Protein AF-A0A7I8VZB6-F1 (afdb_monomer_lite)

Radius of gyration: 42.62 Å; chains: 1; bounding box: 71×66×119 Å

Foldseek 3Di:
DDDDPDDDDDDDDDDDDDDDDDDDDDDDDPPVVPPVDDQDPVNDDPDDDDPDDPVVPPPDDPPDDDPVVVVVVVVVVVVVVVVVVVVVVVVVVVVVVVVVVVVVVVVVVVVVVVVVPPDDDDPDPVVLVPDDPVVVVPDDDDDD

Sequence (144 aa):
MKTEIKNPSMLLKQNNLVISDEAGDVQQPVGVVKDTKGRIKSGRTWKTLREERHSAIKKVKPLKTSWEKKMDSKKTHKFFKEREQELKEERAQRMKEKRERGELNRKRREENQRKSEVVQVIKNTAKIKRMKKKQLRTIEKRAS

Structure (mmCIF, N/CA/C/O backbone):
data_AF-A0A7I8VZB6-F1
#
_entry.id   AF-A0A7I8VZB6-F1
#
loop_
_atom_site.group_PDB
_atom_site.id
_atom_site.type_symbol
_atom_site.label_atom_id
_atom_site.label_alt_id
_atom_site.label_comp_id
_atom_site.label_asym_id
_atom_site.label_entity_id
_atom_site.label_seq_id
_atom_site.pdbx_PDB_ins_code
_atom_site.Cartn_x
_atom_site.Cartn_y
_atom_site.Cartn_z
_atom_site.occupancy
_atom_site.B_iso_or_equiv
_atom_site.auth_seq_id
_atom_site.auth_comp_id
_atom_site.auth_asym_id
_atom_site.auth_atom_id
_atom_site.pdbx_PDB_model_num
ATOM 1 N N . MET A 1 1 ? 5.039 32.944 -18.732 1.00 44.03 1 MET A N 1
ATOM 2 C CA . MET A 1 1 ? 5.067 32.085 -19.933 1.00 44.03 1 MET A CA 1
ATOM 3 C C . MET A 1 1 ? 4.453 30.745 -19.564 1.00 44.03 1 MET A C 1
ATOM 5 O O . MET A 1 1 ? 5.037 30.029 -18.765 1.00 44.03 1 MET A O 1
ATOM 9 N N . LYS A 1 2 ? 3.231 30.471 -20.029 1.00 45.28 2 LYS A N 1
ATOM 10 C CA . LYS A 1 2 ? 2.541 29.190 -19.829 1.00 45.28 2 LYS A CA 1
ATOM 11 C C . LYS A 1 2 ? 2.532 28.480 -21.177 1.00 45.28 2 LYS A C 1
ATOM 13 O O . LYS A 1 2 ? 2.065 29.075 -22.143 1.00 45.28 2 LYS A O 1
ATOM 18 N N . THR A 1 3 ? 3.031 27.253 -21.249 1.00 52.34 3 THR A N 1
ATOM 19 C CA . THR A 1 3 ? 2.819 26.390 -22.413 1.00 52.34 3 THR A CA 1
ATOM 20 C C . THR A 1 3 ? 1.994 25.189 -21.978 1.00 52.34 3 THR A C 1
ATOM 22 O O . THR A 1 3 ? 2.414 24.346 -21.190 1.00 52.34 3 THR A O 1
ATOM 25 N N . GLU A 1 4 ? 0.753 25.205 -22.450 1.00 50.31 4 GLU A N 1
ATOM 26 C CA . GLU A 1 4 ? -0.246 24.157 -22.319 1.00 50.31 4 GLU A CA 1
ATOM 27 C C . GLU A 1 4 ? 0.203 22.908 -23.085 1.00 50.31 4 GLU A C 1
ATOM 29 O O . GLU A 1 4 ? 0.531 22.972 -24.270 1.00 50.31 4 GLU A O 1
ATOM 34 N N . ILE A 1 5 ? 0.166 21.750 -22.426 1.00 50.66 5 ILE A N 1
ATOM 35 C CA . ILE A 1 5 ? 0.253 20.454 -23.099 1.00 50.66 5 ILE A CA 1
ATOM 36 C C . ILE A 1 5 ? -1.146 20.155 -23.640 1.00 50.66 5 ILE A C 1
ATOM 38 O O . ILE A 1 5 ? -2.012 19.652 -22.924 1.00 50.66 5 ILE A O 1
ATOM 42 N N . LYS A 1 6 ? -1.386 20.503 -24.905 1.00 45.59 6 LYS A N 1
ATOM 43 C CA . LYS A 1 6 ? -2.596 20.097 -25.622 1.00 45.59 6 LYS A CA 1
ATOM 44 C C . LYS A 1 6 ? -2.407 18.673 -26.126 1.00 45.59 6 LYS A C 1
ATOM 46 O O . LYS A 1 6 ? -1.625 18.416 -27.034 1.00 45.59 6 LYS A O 1
ATOM 51 N N . ASN A 1 7 ? -3.148 17.760 -25.519 1.00 60.91 7 ASN A N 1
ATOM 52 C CA . ASN A 1 7 ? -3.432 16.446 -26.068 1.00 60.91 7 ASN A CA 1
ATOM 53 C C . ASN A 1 7 ? -4.676 16.594 -26.963 1.00 60.91 7 ASN A C 1
ATOM 55 O O . ASN A 1 7 ? -5.704 17.046 -26.456 1.00 60.91 7 ASN A O 1
ATOM 59 N N . PRO A 1 8 ? -4.629 16.234 -28.254 1.00 51.09 8 PRO A N 1
ATOM 60 C CA . PRO A 1 8 ? -5.850 15.881 -28.952 1.00 51.09 8 PRO A CA 1
ATOM 61 C C . PRO A 1 8 ? -5.702 14.500 -29.575 1.00 51.09 8 PRO A C 1
ATOM 63 O O . PRO A 1 8 ? -5.117 14.285 -30.634 1.00 51.09 8 PRO A O 1
ATOM 66 N N . SER A 1 9 ? -6.292 13.561 -28.855 1.00 60.38 9 SER A N 1
ATOM 67 C CA . SER A 1 9 ? -6.811 12.317 -29.378 1.00 60.38 9 SER A CA 1
ATOM 68 C C . SER A 1 9 ? -7.800 12.563 -30.529 1.00 60.38 9 SER A C 1
ATOM 70 O O . SER A 1 9 ? -8.579 13.512 -30.458 1.00 60.38 9 SER A O 1
ATOM 72 N N . MET A 1 10 ? -7.886 11.576 -31.424 1.00 45.78 10 MET A N 1
ATOM 73 C CA . MET A 1 10 ? -9.075 11.193 -32.205 1.00 45.78 10 MET A CA 1
ATOM 74 C C . MET A 1 10 ? -9.402 12.022 -33.450 1.00 45.78 10 MET A C 1
ATOM 76 O O . MET A 1 10 ? -9.652 13.217 -33.374 1.00 45.78 10 MET A O 1
ATOM 80 N N . LEU A 1 11 ? -9.497 11.313 -34.581 1.00 42.56 11 LEU A N 1
ATOM 81 C CA . LEU A 1 11 ? -10.693 11.127 -35.428 1.00 42.56 11 LEU A CA 1
ATOM 82 C C . LEU A 1 11 ? -10.192 10.437 -36.716 1.00 42.56 11 LEU A C 1
ATOM 84 O O . LEU A 1 11 ? -9.474 11.035 -37.504 1.00 42.56 11 LEU A O 1
ATOM 88 N N . LEU A 1 12 ? -10.293 9.107 -36.859 1.00 53.41 12 LEU A N 1
ATOM 89 C CA . LEU A 1 12 ? -11.463 8.361 -37.361 1.00 53.41 12 LEU A CA 1
ATOM 90 C C . LEU A 1 12 ? -12.414 9.191 -38.218 1.00 53.41 12 LEU A C 1
ATOM 92 O O . LEU A 1 12 ? -12.907 10.192 -37.705 1.00 53.41 12 LEU A O 1
ATOM 96 N N . LYS A 1 13 ? -12.776 8.614 -39.384 1.00 37.31 13 LYS A N 1
ATOM 97 C CA . LYS A 1 13 ? -13.824 8.974 -40.372 1.00 37.31 13 LYS A CA 1
ATOM 98 C C . LYS A 1 13 ? -13.177 9.386 -41.719 1.00 37.31 13 LYS A C 1
ATOM 100 O O . LYS A 1 13 ? -12.297 10.223 -41.719 1.00 37.31 13 LYS A O 1
ATOM 105 N N . GLN A 1 14 ? -13.512 8.841 -42.892 1.00 33.38 14 GLN A N 1
ATOM 106 C CA . GLN A 1 14 ? -14.663 8.039 -43.320 1.00 33.38 14 GLN A CA 1
ATOM 107 C C . GLN A 1 14 ? -14.281 7.176 -44.519 1.00 33.38 14 GLN A C 1
ATOM 109 O O . GLN A 1 14 ? -13.527 7.589 -45.395 1.00 33.38 14 GLN A O 1
ATOM 114 N N . ASN A 1 15 ? -14.872 5.988 -44.530 1.00 49.56 15 ASN A N 1
ATOM 115 C CA . ASN A 1 15 ? -15.158 5.194 -45.711 1.00 49.56 15 ASN A CA 1
ATOM 116 C C . ASN A 1 15 ? -15.642 6.074 -46.869 1.00 49.56 15 ASN A C 1
ATOM 118 O O . ASN A 1 15 ? -16.561 6.866 -46.673 1.00 49.56 15 ASN A O 1
ATOM 122 N N . ASN A 1 16 ? -15.122 5.823 -48.067 1.00 35.09 16 ASN A N 1
ATOM 123 C CA . ASN A 1 16 ? -15.868 6.069 -49.294 1.00 35.09 16 ASN A CA 1
ATOM 124 C C . ASN A 1 16 ? -16.147 4.709 -49.945 1.00 35.09 16 ASN A C 1
ATOM 126 O O . ASN A 1 16 ? -15.335 4.163 -50.685 1.00 35.09 16 ASN A O 1
ATOM 130 N N . LEU A 1 17 ? -17.293 4.144 -49.568 1.00 42.84 17 LEU A N 1
ATOM 131 C CA . LEU A 1 17 ? -18.109 3.319 -50.455 1.00 42.84 17 LEU A CA 1
ATOM 132 C C . LEU A 1 17 ? -18.870 4.283 -51.369 1.00 42.84 17 LEU A C 1
ATOM 134 O O . LEU A 1 17 ? -19.314 5.297 -50.839 1.00 42.84 17 LEU A O 1
ATOM 138 N N . VAL A 1 18 ? -19.096 3.941 -52.645 1.00 32.97 18 VAL A N 1
ATOM 139 C CA . VAL A 1 18 ? -20.333 4.279 -53.386 1.00 32.97 18 VAL A CA 1
ATOM 140 C C . VAL A 1 18 ? -20.349 3.603 -54.774 1.00 32.97 18 VAL A C 1
ATOM 142 O O . VAL A 1 18 ? -19.474 3.857 -55.593 1.00 32.97 18 VAL A O 1
ATOM 145 N N . ILE A 1 19 ? -21.390 2.771 -54.958 1.00 29.95 19 ILE A N 1
ATOM 146 C CA . ILE A 1 19 ? -22.181 2.484 -56.178 1.00 29.95 19 ILE A CA 1
ATOM 147 C C . ILE A 1 19 ? -21.454 1.661 -57.264 1.00 29.95 19 ILE A C 1
ATOM 149 O O . ILE A 1 19 ? -20.527 2.137 -57.899 1.00 29.95 19 ILE A O 1
ATOM 153 N N . SER A 1 20 ? -21.690 0.349 -57.401 1.00 35.81 20 SER A N 1
ATOM 154 C CA . SER A 1 20 ? -22.915 -0.351 -57.850 1.00 35.81 20 SER A CA 1
ATOM 155 C C . SER A 1 20 ? -23.353 0.056 -59.255 1.00 35.81 20 SER A C 1
ATOM 157 O O . SER A 1 20 ? -24.178 0.947 -59.370 1.00 35.81 20 SER A O 1
ATOM 159 N N . ASP A 1 21 ? -22.891 -0.660 -60.281 1.00 33.25 21 ASP A N 1
ATOM 160 C CA . ASP A 1 21 ? -23.677 -0.826 -61.504 1.00 33.25 21 ASP A CA 1
ATOM 161 C C . ASP A 1 21 ? -23.658 -2.293 -61.942 1.00 33.25 21 ASP A C 1
ATOM 163 O O . ASP A 1 21 ? -22.623 -2.906 -62.206 1.00 33.25 21 ASP A O 1
ATOM 167 N N . GLU A 1 22 ? -24.865 -2.843 -61.909 1.00 37.16 22 GLU A N 1
ATOM 168 C CA . GLU A 1 22 ? -25.288 -4.107 -62.482 1.00 37.16 22 GLU A CA 1
ATOM 169 C C . GLU A 1 22 ? -25.214 -4.068 -64.018 1.00 37.16 22 GLU A C 1
ATOM 171 O O . GLU A 1 22 ? -25.423 -3.030 -64.643 1.00 37.16 22 GLU A O 1
ATOM 176 N N . ALA A 1 23 ? -25.049 -5.265 -64.588 1.00 42.97 23 ALA A N 1
ATOM 177 C CA . ALA A 1 23 ? -25.309 -5.653 -65.976 1.00 42.97 23 ALA A CA 1
ATOM 178 C C . ALA A 1 23 ? -24.270 -5.257 -67.045 1.00 42.97 23 ALA A C 1
ATOM 180 O O . ALA A 1 23 ? -24.354 -4.234 -67.717 1.00 42.97 23 ALA A O 1
ATOM 181 N N . GLY A 1 24 ? -23.349 -6.194 -67.293 1.00 30.06 24 GLY A N 1
ATOM 182 C CA . GLY A 1 24 ? -22.485 -6.200 -68.472 1.00 30.06 24 GLY A CA 1
ATOM 183 C C . GLY A 1 24 ? -21.477 -7.345 -68.461 1.00 30.06 24 GLY A C 1
ATOM 184 O O . GLY A 1 24 ? -20.278 -7.106 -68.533 1.00 30.06 24 GLY A O 1
ATOM 185 N N . ASP A 1 25 ? -21.963 -8.579 -68.306 1.00 39.69 25 ASP A N 1
ATOM 186 C CA . ASP A 1 25 ? -21.204 -9.815 -68.520 1.00 39.69 25 ASP A CA 1
ATOM 187 C C . ASP A 1 25 ? -20.505 -9.796 -69.884 1.00 39.69 25 ASP A C 1
ATOM 189 O O . ASP A 1 25 ? -21.195 -9.839 -70.897 1.00 39.69 25 ASP A O 1
ATOM 193 N N . VAL A 1 26 ? -19.166 -9.781 -69.903 1.00 39.50 26 VAL A N 1
ATOM 194 C CA . VAL A 1 26 ? -18.378 -10.434 -70.954 1.00 39.50 26 VAL A CA 1
ATOM 195 C C . VAL A 1 26 ? -17.049 -10.955 -70.380 1.00 39.50 26 VAL A C 1
ATOM 197 O O . VAL A 1 26 ? -16.073 -10.225 -70.223 1.00 39.50 26 VAL A O 1
ATOM 200 N N . GLN A 1 27 ? -17.042 -12.277 -70.187 1.00 33.22 27 GLN A N 1
ATOM 201 C CA . GLN A 1 27 ? -15.916 -13.219 -70.305 1.00 33.22 27 GLN A CA 1
ATOM 202 C C . GLN A 1 27 ? -14.968 -13.391 -69.107 1.00 33.22 27 GLN A C 1
ATOM 204 O O . GLN A 1 27 ? -13.924 -12.759 -68.961 1.00 33.22 27 GLN A O 1
ATOM 209 N N . GLN A 1 28 ? -15.268 -14.448 -68.346 1.00 41.91 28 GLN A N 1
ATOM 210 C CA . GLN A 1 28 ? -14.254 -15.300 -67.722 1.00 41.91 28 GLN A CA 1
ATOM 211 C C . GLN A 1 28 ? -13.243 -15.744 -68.802 1.00 41.91 28 GLN A C 1
ATOM 213 O O . GLN A 1 28 ? -13.639 -16.210 -69.872 1.00 41.91 28 GLN A O 1
ATOM 218 N N . PRO A 1 29 ? -11.947 -15.762 -68.485 1.00 41.12 29 PRO A N 1
ATOM 219 C CA . PRO A 1 29 ? -11.408 -17.077 -68.195 1.00 41.12 29 PRO A CA 1
ATOM 220 C C . PRO A 1 29 ? -11.079 -17.136 -66.719 1.00 41.12 29 PRO A C 1
ATOM 222 O O . PRO A 1 29 ? -10.324 -16.318 -66.200 1.00 41.12 29 PRO A O 1
ATOM 225 N N . VAL A 1 30 ? -11.642 -18.148 -66.066 1.00 43.72 30 VAL A N 1
ATOM 226 C CA . VAL A 1 30 ? -11.185 -18.674 -64.788 1.00 43.72 30 VAL A CA 1
ATOM 227 C C . VAL A 1 30 ? -9.675 -18.888 -64.865 1.00 43.72 30 VAL A C 1
ATOM 229 O O . VAL A 1 30 ? -9.175 -19.955 -65.219 1.00 43.72 30 VAL A O 1
ATOM 232 N N . GLY A 1 31 ? -8.927 -17.841 -64.532 1.00 44.56 31 GLY A N 1
ATOM 233 C CA . GLY A 1 31 ? -7.533 -17.909 -64.165 1.00 44.56 31 GLY A CA 1
ATOM 234 C C . GLY A 1 31 ? -7.496 -18.618 -62.831 1.00 44.56 31 GLY A C 1
ATOM 235 O O . GLY A 1 31 ? -7.319 -17.990 -61.792 1.00 44.56 31 GLY A O 1
ATOM 236 N N . VAL A 1 32 ? -7.732 -19.932 -62.860 1.00 48.16 32 VAL A N 1
ATOM 237 C CA . VAL A 1 32 ? -7.378 -20.832 -61.778 1.00 48.16 32 VAL A CA 1
ATOM 238 C C . VAL A 1 32 ? -5.879 -20.655 -61.654 1.00 48.16 32 VAL A C 1
ATOM 240 O O . VAL A 1 32 ? -5.104 -21.278 -62.384 1.00 48.16 32 VAL A O 1
ATOM 243 N N . VAL A 1 33 ? -5.472 -19.730 -60.783 1.00 53.00 33 VAL A N 1
ATOM 244 C CA . VAL A 1 33 ? -4.110 -19.668 -60.288 1.00 53.00 33 VAL A CA 1
ATOM 245 C C . VAL A 1 33 ? -3.912 -21.058 -59.730 1.00 53.00 33 VAL A C 1
ATOM 247 O O . VAL A 1 33 ? -4.564 -21.464 -58.769 1.00 53.00 33 VAL A O 1
ATOM 250 N N . LYS A 1 34 ? -3.169 -21.860 -60.484 1.00 52.25 34 LYS A N 1
ATOM 251 C CA . LYS A 1 34 ? -2.981 -23.265 -60.196 1.00 52.25 34 LYS A CA 1
ATOM 252 C C . LYS A 1 34 ? -2.140 -23.260 -58.935 1.00 52.25 34 LYS A C 1
ATOM 254 O O . LYS A 1 34 ? -0.920 -23.133 -59.017 1.00 52.25 34 LYS A O 1
ATOM 259 N N . ASP A 1 35 ? -2.793 -23.308 -57.776 1.00 58.47 35 ASP A N 1
ATOM 260 C CA . ASP A 1 35 ? -2.130 -23.596 -56.520 1.00 58.47 35 ASP A CA 1
ATOM 261 C C . ASP A 1 35 ? -1.374 -24.893 -56.773 1.00 58.47 35 ASP A C 1
ATOM 263 O O . ASP A 1 35 ? -1.947 -25.972 -56.917 1.00 58.47 35 ASP A O 1
ATOM 267 N N . THR A 1 36 ? -0.058 -24.784 -56.930 1.00 60.69 36 THR A N 1
ATOM 268 C CA . THR A 1 36 ? 0.799 -25.916 -57.302 1.00 60.69 36 THR A CA 1
ATOM 269 C C . THR A 1 36 ? 0.866 -26.964 -56.190 1.00 60.69 36 THR A C 1
ATOM 271 O O . THR A 1 36 ? 1.469 -28.021 -56.356 1.00 60.69 36 THR A O 1
ATOM 274 N N . LYS A 1 37 ? 0.230 -26.686 -55.046 1.00 67.06 37 LYS A N 1
ATOM 275 C CA . LYS A 1 37 ? 0.110 -27.563 -53.888 1.00 67.06 37 LYS A CA 1
ATOM 276 C C . LYS A 1 37 ? -1.303 -28.133 -53.830 1.00 67.06 37 LYS A C 1
ATOM 278 O O . LYS A 1 37 ? -2.282 -27.397 -53.854 1.00 67.06 37 LYS A O 1
ATOM 283 N N . GLY A 1 38 ? -1.393 -29.456 -53.717 1.00 70.12 38 GLY A N 1
ATOM 284 C CA . GLY A 1 38 ? -2.669 -30.161 -53.631 1.00 70.12 38 GLY A CA 1
ATOM 285 C C . GLY A 1 38 ? -3.519 -29.699 -52.444 1.00 70.12 38 GLY A C 1
ATOM 286 O O . GLY A 1 38 ? -3.017 -29.466 -51.342 1.00 70.12 38 GLY A O 1
ATOM 287 N N . ARG A 1 39 ? -4.831 -29.596 -52.669 1.00 71.62 39 ARG A N 1
ATOM 288 C CA . ARG A 1 39 ? -5.811 -29.263 -51.633 1.00 71.62 39 ARG A CA 1
ATOM 289 C C . ARG A 1 39 ? -6.000 -30.450 -50.688 1.00 71.62 39 ARG A C 1
ATOM 291 O O . ARG A 1 39 ? -6.202 -31.579 -51.126 1.00 71.62 39 ARG A O 1
ATOM 298 N N . ILE A 1 40 ? -5.973 -30.197 -49.380 1.00 75.12 40 ILE A N 1
ATOM 299 C CA . ILE A 1 40 ? -6.228 -31.232 -48.367 1.00 75.12 40 ILE A CA 1
ATOM 300 C C . ILE A 1 40 ? -7.689 -31.698 -48.474 1.00 75.12 40 ILE A C 1
ATOM 302 O O . ILE A 1 40 ? -8.590 -30.878 -48.658 1.00 75.12 40 ILE A O 1
ATOM 306 N N . LYS A 1 41 ? -7.930 -33.004 -48.293 1.00 71.19 41 LYS A N 1
ATOM 307 C CA . LYS A 1 41 ? -9.247 -33.656 -48.421 1.00 71.19 41 LYS A CA 1
ATOM 308 C C . LYS A 1 41 ? -10.371 -32.976 -47.620 1.00 71.19 41 LYS A C 1
ATOM 310 O O . LYS A 1 41 ? -11.498 -32.927 -48.092 1.00 71.19 41 LYS A O 1
ATOM 315 N N . SER A 1 42 ? -10.070 -32.422 -46.441 1.00 76.88 42 SER A N 1
ATOM 316 C CA . SER A 1 42 ? -11.046 -31.749 -45.564 1.00 76.88 42 SER A CA 1
ATOM 317 C C . SER A 1 42 ? -11.326 -30.285 -45.924 1.00 76.88 42 SER A C 1
ATOM 319 O O . SER A 1 42 ? -12.237 -29.681 -45.366 1.00 76.88 42 SER A O 1
ATOM 321 N N . GLY A 1 43 ? -10.531 -29.679 -46.811 1.00 75.94 43 GLY A N 1
ATOM 322 C CA . GLY A 1 43 ? -10.690 -28.288 -47.239 1.00 75.94 43 GLY A CA 1
ATOM 323 C C . GLY A 1 43 ? -10.399 -27.209 -46.190 1.00 75.94 43 GLY A C 1
ATOM 324 O O . GLY A 1 43 ? -10.520 -26.031 -46.515 1.00 75.94 43 GLY A O 1
ATOM 325 N N . ARG A 1 44 ? -10.002 -27.574 -44.962 1.00 74.00 44 ARG A N 1
ATOM 326 C CA . ARG A 1 44 ? -9.722 -26.628 -43.870 1.00 74.00 44 ARG A CA 1
ATOM 327 C C . ARG A 1 44 ? -8.225 -26.560 -43.572 1.00 74.00 44 ARG A C 1
ATOM 329 O O . ARG A 1 44 ? -7.630 -27.537 -43.122 1.00 74.00 44 ARG A O 1
ATOM 336 N N . THR A 1 45 ? -7.615 -25.397 -43.788 1.00 76.69 45 THR A N 1
ATOM 337 C CA . THR A 1 45 ? -6.200 -25.142 -43.481 1.00 76.69 45 THR A CA 1
ATOM 338 C C . THR A 1 45 ? -6.074 -24.485 -42.105 1.00 76.69 45 THR A C 1
ATOM 340 O O . THR A 1 45 ? -6.551 -23.374 -41.905 1.00 76.69 45 THR A O 1
ATOM 343 N N . TRP A 1 46 ? -5.438 -25.155 -41.137 1.00 76.50 46 TRP A N 1
ATOM 344 C CA . TRP A 1 46 ? -5.203 -24.589 -39.794 1.00 76.50 46 TRP A CA 1
ATOM 345 C C . TRP A 1 46 ? -4.021 -23.605 -39.740 1.00 76.50 46 TRP A C 1
ATOM 347 O O . TRP A 1 46 ? -3.873 -22.858 -38.777 1.00 76.50 46 TRP A O 1
ATOM 357 N N . LYS A 1 47 ? -3.174 -23.616 -40.775 1.00 77.44 47 LYS A N 1
ATOM 358 C CA . LYS A 1 47 ? -2.052 -22.699 -40.990 1.00 77.44 47 LYS A CA 1
ATOM 359 C C . LYS A 1 47 ? -2.340 -21.837 -42.207 1.00 77.44 47 LYS A C 1
ATOM 361 O O . LYS A 1 47 ? -2.813 -22.358 -43.217 1.00 77.44 47 LYS A O 1
ATOM 366 N N . THR A 1 48 ? -2.000 -20.557 -42.127 1.00 77.88 48 THR A N 1
ATOM 367 C CA . THR A 1 48 ? -1.960 -19.690 -43.304 1.00 77.88 48 THR A CA 1
ATOM 368 C C . THR A 1 48 ? -0.830 -20.146 -44.222 1.00 77.88 48 THR A C 1
ATOM 370 O O . THR A 1 48 ? 0.269 -20.490 -43.770 1.00 77.88 48 THR A O 1
ATOM 373 N N . LEU A 1 49 ? -1.115 -20.214 -45.523 1.00 76.81 49 LEU A N 1
ATOM 374 C CA . LEU A 1 49 ? -0.086 -20.508 -46.507 1.00 76.81 49 LEU A CA 1
ATOM 375 C C . LEU A 1 49 ? 0.844 -19.298 -46.588 1.00 76.81 49 LEU A C 1
ATOM 377 O O . LEU A 1 49 ? 0.404 -18.166 -46.751 1.00 76.81 49 LEU A O 1
ATOM 381 N N . ARG A 1 50 ? 2.145 -19.540 -46.462 1.00 79.69 50 ARG A N 1
ATOM 382 C CA . ARG A 1 50 ? 3.140 -18.506 -46.708 1.00 79.69 50 ARG A CA 1
ATOM 383 C C . ARG A 1 50 ? 3.323 -18.348 -48.217 1.00 79.69 50 ARG A C 1
ATOM 385 O O . ARG A 1 50 ? 3.880 -19.241 -48.855 1.00 79.69 50 ARG A O 1
ATOM 392 N N . GLU A 1 51 ? 2.865 -17.222 -48.750 1.00 80.06 51 GLU A N 1
ATOM 393 C CA . GLU A 1 51 ? 2.949 -16.885 -50.179 1.00 80.06 51 GLU A CA 1
ATOM 394 C C . GLU A 1 51 ? 4.346 -16.392 -50.570 1.00 80.06 51 GLU A C 1
ATOM 396 O O . GLU A 1 51 ? 4.876 -16.722 -51.631 1.00 80.06 51 GLU A O 1
ATOM 401 N N . GLU A 1 52 ? 5.000 -15.660 -49.670 1.00 85.00 52 GLU A N 1
ATOM 402 C CA . GLU A 1 52 ? 6.335 -15.138 -49.918 1.00 85.00 52 GLU A CA 1
ATOM 403 C C . GLU A 1 52 ? 7.419 -16.205 -49.754 1.00 85.00 52 GLU A C 1
ATOM 405 O O . GLU A 1 52 ? 7.462 -16.963 -48.775 1.00 85.00 52 GLU A O 1
ATOM 410 N N . ARG A 1 53 ? 8.397 -16.191 -50.664 1.00 84.69 53 ARG A N 1
ATOM 411 C CA . ARG A 1 53 ? 9.600 -17.022 -50.542 1.00 84.69 53 ARG A CA 1
ATOM 412 C C . ARG A 1 53 ? 10.341 -16.718 -49.235 1.00 84.69 53 ARG A C 1
ATOM 414 O O . ARG A 1 53 ? 10.324 -15.600 -48.722 1.00 84.69 53 ARG A O 1
ATOM 421 N N . HIS A 1 54 ? 11.064 -17.707 -48.706 1.00 81.69 54 HIS A N 1
ATOM 422 C CA . HIS A 1 54 ? 11.907 -17.524 -47.514 1.00 81.69 54 HIS A CA 1
ATOM 423 C C . HIS A 1 54 ? 12.944 -16.398 -47.670 1.00 81.69 54 HIS A C 1
ATOM 425 O O . HIS A 1 54 ? 13.319 -15.773 -46.680 1.00 81.69 54 HIS A O 1
ATOM 431 N N . SER A 1 55 ? 13.353 -16.103 -48.906 1.00 80.56 55 SER A N 1
ATOM 432 C CA . SER A 1 55 ? 14.253 -15.007 -49.269 1.00 80.56 55 SER A CA 1
ATOM 433 C C . SER A 1 55 ? 13.659 -13.603 -49.101 1.00 80.56 55 SER A C 1
ATOM 435 O O . SER A 1 55 ? 14.428 -12.655 -48.999 1.00 80.56 55 SER A O 1
ATOM 437 N N . ALA A 1 56 ? 12.332 -13.455 -49.023 1.00 85.31 56 ALA A N 1
ATOM 438 C CA . ALA A 1 56 ? 11.676 -12.164 -48.788 1.00 85.31 56 ALA A CA 1
ATOM 439 C C . ALA A 1 56 ? 11.819 -11.674 -47.334 1.00 85.31 56 ALA A C 1
ATOM 441 O O . ALA A 1 56 ? 11.615 -10.494 -47.048 1.00 85.31 56 ALA A O 1
ATOM 442 N N . ILE A 1 57 ? 12.225 -12.552 -46.403 1.00 85.38 57 ILE A N 1
ATOM 443 C CA . ILE A 1 57 ? 12.539 -12.134 -45.032 1.00 85.38 57 ILE A CA 1
ATOM 444 C C . ILE A 1 57 ? 13.756 -11.213 -45.074 1.00 85.38 57 ILE A C 1
ATOM 446 O O . ILE A 1 57 ? 14.885 -11.661 -45.293 1.00 85.38 57 ILE A O 1
ATOM 450 N N . LYS A 1 58 ? 13.529 -9.928 -44.789 1.00 81.25 58 LYS A N 1
ATOM 451 C CA . LYS A 1 58 ? 14.593 -8.955 -44.540 1.00 81.25 58 LYS A CA 1
ATOM 452 C C . LYS A 1 58 ? 15.378 -9.397 -43.306 1.00 81.25 58 LYS A C 1
ATOM 454 O O . LYS A 1 58 ? 14.944 -9.212 -42.170 1.00 81.25 58 LYS A O 1
ATOM 459 N N . LYS A 1 59 ? 16.543 -10.005 -43.531 1.00 80.88 59 LYS A N 1
ATOM 460 C CA . LYS A 1 59 ? 17.491 -10.370 -42.474 1.00 80.88 59 LYS A CA 1
ATOM 461 C C . LYS A 1 59 ? 18.126 -9.089 -41.933 1.00 80.88 59 LYS A C 1
ATOM 463 O O . LYS A 1 59 ? 19.153 -8.639 -42.432 1.00 80.88 59 LYS A O 1
ATOM 468 N N . VAL A 1 60 ? 17.495 -8.471 -40.939 1.00 82.00 60 VAL A N 1
ATOM 469 C CA . VAL A 1 60 ? 18.120 -7.374 -40.191 1.00 82.00 60 VAL A CA 1
ATOM 470 C C . VAL A 1 60 ? 19.334 -7.905 -39.432 1.00 82.00 60 VAL A C 1
ATOM 472 O O . VAL A 1 60 ? 19.360 -9.069 -39.021 1.00 82.00 60 VAL A O 1
ATOM 475 N N . LYS A 1 61 ? 20.353 -7.059 -39.232 1.00 79.50 61 LYS A N 1
ATOM 476 C CA . LYS A 1 61 ? 21.448 -7.405 -38.320 1.00 79.50 61 LYS A CA 1
ATOM 477 C C . LYS A 1 61 ? 20.816 -7.717 -36.957 1.00 79.50 61 LYS A C 1
ATOM 479 O O . LYS A 1 61 ? 20.066 -6.876 -36.458 1.00 79.50 61 LYS A O 1
ATOM 484 N N . PRO A 1 62 ? 21.071 -8.895 -36.358 1.00 77.44 62 PRO A N 1
ATOM 485 C CA . PRO A 1 62 ? 20.583 -9.160 -35.014 1.00 77.44 62 PRO A CA 1
ATOM 486 C C . PRO A 1 62 ? 21.120 -8.054 -34.107 1.00 77.44 62 PRO A C 1
ATOM 488 O O . PRO A 1 62 ? 22.306 -7.722 -34.199 1.00 77.44 62 PRO A O 1
ATOM 491 N N . LEU A 1 63 ? 20.262 -7.474 -33.263 1.00 75.06 63 LEU A N 1
ATOM 492 C CA . LEU A 1 63 ? 20.665 -6.478 -32.270 1.00 75.06 63 LEU A CA 1
ATOM 493 C C . LEU A 1 63 ? 21.549 -7.170 -31.222 1.00 75.06 63 LEU A C 1
ATOM 495 O O . LEU A 1 63 ? 21.114 -7.543 -30.135 1.00 75.06 63 LEU A O 1
ATOM 499 N N . LYS A 1 64 ? 22.810 -7.406 -31.581 1.00 80.31 64 LYS A N 1
ATOM 500 C CA . LYS A 1 64 ? 23.835 -7.931 -30.690 1.00 80.31 64 LYS A CA 1
ATOM 501 C C . LYS A 1 64 ? 24.319 -6.763 -29.846 1.00 80.31 64 LYS A C 1
ATOM 503 O O . LYS A 1 64 ? 25.109 -5.942 -30.298 1.00 80.31 64 LYS A O 1
ATOM 508 N N . THR A 1 65 ? 23.814 -6.671 -28.624 1.00 86.06 65 THR A N 1
ATOM 509 C CA . THR A 1 65 ? 24.378 -5.774 -27.616 1.00 86.06 65 THR A CA 1
ATOM 510 C C . THR A 1 65 ? 25.693 -6.346 -27.094 1.00 86.06 65 THR A C 1
ATOM 512 O O . THR A 1 65 ? 25.844 -7.568 -26.966 1.00 86.06 65 THR A O 1
ATOM 515 N N . SER A 1 66 ? 26.652 -5.464 -26.798 1.00 90.88 66 SER A N 1
ATOM 516 C CA . SER A 1 66 ? 27.882 -5.845 -26.104 1.00 90.88 66 SER A CA 1
ATOM 517 C C . SER A 1 66 ? 27.557 -6.411 -24.718 1.00 90.88 66 SER A C 1
ATOM 519 O O . SER A 1 66 ? 26.500 -6.134 -24.144 1.00 90.88 66 SER A O 1
ATOM 521 N N . TRP A 1 67 ? 28.463 -7.227 -24.178 1.00 93.12 67 TRP A N 1
ATOM 522 C CA . TRP A 1 67 ? 28.311 -7.821 -22.848 1.00 93.12 67 TRP A CA 1
ATOM 523 C C . TRP A 1 67 ? 28.119 -6.763 -21.755 1.00 93.12 67 TRP A C 1
ATOM 525 O O . TRP A 1 67 ? 27.240 -6.901 -20.911 1.00 93.12 67 TRP A O 1
ATOM 535 N N . GLU A 1 68 ? 28.871 -5.669 -21.839 1.00 94.44 68 GLU A N 1
ATOM 536 C CA . GLU A 1 68 ? 28.768 -4.521 -20.939 1.00 94.44 68 GLU A CA 1
ATOM 537 C C . GLU A 1 68 ? 27.343 -3.950 -20.891 1.00 94.44 68 GLU A C 1
ATOM 539 O O . GLU A 1 68 ? 26.729 -3.920 -19.829 1.00 94.44 68 GLU A O 1
ATOM 544 N N . LYS A 1 69 ? 26.734 -3.669 -22.053 1.00 95.12 69 LYS A N 1
ATOM 545 C CA . LYS A 1 69 ? 25.346 -3.180 -22.132 1.00 95.12 69 LYS A CA 1
ATOM 546 C C . LYS A 1 69 ? 24.333 -4.157 -21.530 1.00 95.12 69 LYS A C 1
ATOM 548 O O . LYS A 1 69 ? 23.325 -3.733 -20.960 1.00 95.12 69 LYS A O 1
ATOM 553 N N . LYS A 1 70 ? 24.575 -5.469 -21.646 1.00 95.00 70 LYS A N 1
ATOM 554 C CA . LYS A 1 70 ? 23.731 -6.492 -21.001 1.00 95.00 70 LYS A CA 1
ATOM 555 C C . LYS A 1 70 ? 23.883 -6.456 -19.485 1.00 95.00 70 LYS A C 1
ATOM 557 O O . LYS A 1 70 ? 22.882 -6.551 -18.778 1.00 95.00 70 LYS A O 1
ATOM 562 N N . MET A 1 71 ? 25.110 -6.308 -18.991 1.00 97.62 71 MET A N 1
ATOM 563 C CA . MET A 1 71 ? 25.382 -6.207 -17.561 1.00 97.62 71 MET A CA 1
ATOM 564 C C . MET A 1 71 ? 24.778 -4.940 -16.965 1.00 97.62 71 MET A C 1
ATOM 566 O O . MET A 1 71 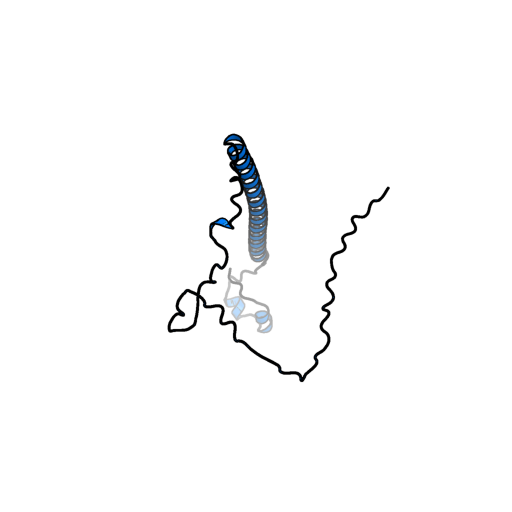? 24.151 -5.024 -15.912 1.00 97.62 71 MET A O 1
ATOM 570 N N . ASP A 1 72 ? 24.862 -3.808 -17.655 1.00 97.06 72 ASP A N 1
ATOM 571 C CA . ASP A 1 72 ? 24.245 -2.562 -17.200 1.00 97.06 72 ASP A CA 1
ATOM 572 C C . ASP A 1 72 ? 22.722 -2.664 -17.178 1.00 97.06 72 ASP A C 1
ATOM 574 O O . ASP A 1 72 ? 22.104 -2.334 -16.171 1.00 97.06 72 ASP A O 1
ATOM 578 N N . SER A 1 73 ? 22.115 -3.247 -18.216 1.00 96.00 73 SER A N 1
ATOM 579 C CA . SER A 1 73 ? 20.669 -3.519 -18.234 1.00 96.00 73 SER A CA 1
ATOM 580 C C . SER A 1 73 ? 20.240 -4.449 -17.093 1.00 96.00 73 SER A C 1
ATOM 582 O O . SER A 1 73 ? 19.172 -4.287 -16.507 1.00 96.00 73 SER A O 1
ATOM 584 N N . LYS A 1 74 ? 21.078 -5.432 -16.741 1.00 97.06 74 LYS A N 1
ATOM 585 C CA . LYS A 1 74 ? 20.820 -6.336 -15.615 1.00 97.06 74 LYS A CA 1
ATOM 586 C C . LYS A 1 74 ? 20.936 -5.612 -14.271 1.00 97.06 74 LYS A C 1
ATOM 588 O O . LYS A 1 74 ? 20.115 -5.859 -13.390 1.00 97.06 74 LYS A O 1
ATOM 593 N N . LYS A 1 75 ? 21.924 -4.724 -14.115 1.00 97.94 75 LYS A N 1
ATOM 594 C CA . LYS A 1 75 ? 22.112 -3.899 -12.910 1.00 97.94 75 LYS A CA 1
ATOM 595 C C . LYS A 1 75 ? 20.940 -2.942 -12.709 1.00 97.94 75 LYS A C 1
ATOM 597 O O . LYS A 1 75 ? 20.374 -2.918 -11.622 1.00 97.94 75 LYS A O 1
ATOM 602 N N . THR A 1 76 ? 20.535 -2.213 -13.750 1.00 97.56 76 THR A N 1
ATOM 603 C CA . THR A 1 76 ? 19.402 -1.278 -13.669 1.00 97.56 76 THR A CA 1
ATOM 604 C C . THR A 1 76 ? 18.105 -2.014 -13.365 1.00 97.56 76 THR A C 1
ATOM 606 O O . THR A 1 76 ? 17.369 -1.613 -12.469 1.00 97.56 76 THR A O 1
ATOM 609 N N . HIS A 1 77 ? 17.854 -3.144 -14.032 1.00 97.94 77 HIS A N 1
ATOM 610 C CA . HIS A 1 77 ? 16.682 -3.968 -13.750 1.00 97.94 77 HIS A CA 1
ATOM 611 C C . HIS A 1 77 ? 16.658 -4.471 -12.300 1.00 97.94 77 HIS A C 1
ATOM 613 O O . HIS A 1 77 ? 15.618 -4.407 -11.646 1.00 97.94 77 HIS A O 1
ATOM 619 N N . LYS A 1 78 ? 17.802 -4.935 -11.779 1.00 98.38 78 LYS A N 1
ATOM 620 C CA . LYS A 1 78 ? 17.929 -5.364 -10.382 1.00 98.38 78 LYS A CA 1
ATOM 621 C C . LYS A 1 78 ? 17.627 -4.213 -9.415 1.00 98.38 78 LYS A C 1
ATOM 623 O O . LYS A 1 78 ? 16.802 -4.396 -8.529 1.00 98.38 78 LYS A O 1
ATOM 628 N N . PHE A 1 79 ? 18.208 -3.037 -9.648 1.00 98.31 79 PHE A N 1
ATOM 629 C CA . PHE A 1 79 ? 17.977 -1.845 -8.831 1.00 98.31 79 PHE A CA 1
ATOM 630 C C . PHE A 1 79 ? 16.493 -1.453 -8.768 1.00 98.31 79 PHE A C 1
ATOM 632 O O . PHE A 1 79 ? 15.949 -1.245 -7.687 1.00 98.31 79 PHE A O 1
ATOM 639 N N . PHE A 1 80 ? 15.802 -1.407 -9.913 1.00 98.44 80 PHE A N 1
ATOM 640 C CA . PHE A 1 80 ? 14.371 -1.085 -9.930 1.00 98.44 80 PHE A CA 1
ATOM 641 C C . PHE A 1 80 ? 13.529 -2.121 -9.189 1.00 98.44 80 PHE A C 1
ATOM 643 O O . PHE A 1 80 ? 12.583 -1.754 -8.497 1.00 98.44 80 PHE A O 1
ATOM 650 N N . LYS A 1 81 ? 13.884 -3.402 -9.302 1.00 98.44 81 LYS A N 1
ATOM 651 C CA . LYS A 1 81 ? 13.173 -4.485 -8.624 1.00 98.44 81 LYS A CA 1
ATOM 652 C C . LYS A 1 81 ? 13.347 -4.426 -7.107 1.00 98.44 81 LYS A C 1
ATOM 654 O O . LYS A 1 81 ? 12.370 -4.595 -6.387 1.00 98.44 81 LYS A O 1
ATOM 659 N N . GLU A 1 82 ? 14.562 -4.165 -6.631 1.00 98.31 82 GLU A N 1
ATOM 660 C CA . GLU A 1 82 ? 14.843 -3.968 -5.201 1.00 98.31 82 GLU A CA 1
ATOM 661 C C . GLU A 1 82 ? 14.055 -2.767 -4.668 1.00 98.31 82 GLU A C 1
ATOM 663 O O . GLU A 1 82 ? 13.312 -2.882 -3.695 1.00 98.31 82 GLU A O 1
ATOM 668 N N . ARG A 1 83 ? 14.075 -1.648 -5.399 1.00 98.19 83 ARG A N 1
ATOM 669 C CA . ARG A 1 83 ? 13.313 -0.451 -5.034 1.00 98.19 83 ARG A CA 1
ATOM 670 C C . ARG A 1 83 ? 11.799 -0.691 -5.005 1.00 98.19 83 ARG A C 1
ATOM 672 O O . ARG A 1 83 ? 11.105 -0.202 -4.113 1.00 98.19 83 ARG A O 1
ATOM 679 N N . GLU A 1 84 ? 11.262 -1.443 -5.961 1.00 98.12 84 GLU A N 1
ATOM 680 C CA . GLU A 1 84 ? 9.849 -1.835 -5.968 1.00 98.12 84 GLU A CA 1
ATOM 681 C C . GLU A 1 84 ? 9.498 -2.711 -4.755 1.00 98.12 84 GLU A C 1
ATOM 683 O O . GLU A 1 84 ? 8.469 -2.490 -4.108 1.00 98.12 84 GLU A O 1
ATOM 688 N N . GLN A 1 85 ? 10.358 -3.679 -4.425 1.00 98.31 85 GLN A N 1
ATOM 689 C CA . GLN A 1 85 ? 10.174 -4.564 -3.275 1.00 98.31 85 GLN A CA 1
ATOM 690 C C . GLN A 1 85 ? 10.139 -3.777 -1.969 1.00 98.31 85 GLN A C 1
ATOM 692 O O . GLN A 1 85 ? 9.181 -3.908 -1.210 1.00 98.31 85 GLN A O 1
ATOM 697 N N . GLU A 1 86 ? 11.102 -2.886 -1.760 1.00 98.12 86 GLU A N 1
ATOM 698 C CA . GLU A 1 86 ? 11.171 -2.056 -0.561 1.00 98.12 86 GLU A CA 1
ATOM 699 C C . GLU A 1 86 ? 9.919 -1.163 -0.397 1.00 98.12 86 GLU A C 1
ATOM 701 O O . GLU A 1 86 ? 9.381 -1.045 0.703 1.00 98.12 86 GLU A O 1
ATOM 706 N N . LEU A 1 87 ? 9.374 -0.585 -1.482 1.00 98.44 87 LEU A N 1
ATOM 707 C CA . LEU A 1 87 ? 8.118 0.190 -1.414 1.00 98.44 87 LEU A CA 1
ATOM 708 C C . LEU A 1 87 ? 6.915 -0.683 -1.035 1.00 98.44 87 LEU A C 1
ATOM 710 O O . LEU A 1 87 ? 6.016 -0.258 -0.301 1.00 98.44 87 LEU A O 1
ATOM 714 N N . LYS A 1 88 ? 6.867 -1.908 -1.561 1.00 98.31 88 LYS A N 1
ATOM 715 C CA . LYS A 1 88 ? 5.798 -2.860 -1.259 1.00 98.31 88 LYS A CA 1
ATOM 716 C C . LYS A 1 88 ? 5.864 -3.319 0.195 1.00 98.31 88 LYS A C 1
ATOM 718 O O . LYS A 1 88 ? 4.818 -3.446 0.834 1.00 98.31 88 LYS A O 1
ATOM 723 N N . GLU A 1 89 ? 7.067 -3.546 0.707 1.00 98.19 89 GLU A N 1
ATOM 724 C CA . GLU A 1 89 ? 7.314 -3.928 2.094 1.00 98.19 89 GLU A CA 1
ATOM 725 C C . GLU A 1 89 ? 6.934 -2.811 3.062 1.00 98.19 89 GLU A C 1
ATOM 727 O O . GLU A 1 89 ? 6.162 -3.072 3.984 1.00 98.19 89 GLU A O 1
ATOM 732 N N . GLU A 1 90 ? 7.342 -1.565 2.803 1.00 98.12 90 GLU A N 1
ATOM 733 C CA . GLU A 1 90 ? 6.947 -0.408 3.617 1.00 98.12 90 GLU A CA 1
ATOM 734 C C . GLU A 1 90 ? 5.415 -0.269 3.678 1.00 98.12 90 GLU A C 1
ATOM 736 O O . GLU A 1 90 ? 4.812 -0.124 4.748 1.00 98.12 90 GLU A O 1
ATOM 741 N N . ARG A 1 91 ? 4.742 -0.392 2.525 1.00 98.38 91 ARG A N 1
ATOM 742 C CA . ARG A 1 91 ? 3.275 -0.359 2.461 1.00 98.38 91 ARG A CA 1
ATOM 743 C C . ARG A 1 91 ? 2.646 -1.502 3.258 1.00 98.38 91 ARG A C 1
ATOM 745 O O . ARG A 1 91 ? 1.637 -1.291 3.934 1.00 98.38 91 ARG A O 1
ATOM 752 N N . ALA A 1 92 ? 3.206 -2.705 3.172 1.00 98.25 92 ALA A N 1
ATOM 753 C CA . ALA A 1 92 ? 2.708 -3.866 3.896 1.00 98.25 92 ALA A CA 1
ATOM 754 C C . ALA A 1 92 ? 2.896 -3.716 5.413 1.00 98.25 92 ALA A C 1
ATOM 756 O O . ALA A 1 92 ? 1.963 -4.011 6.160 1.00 98.25 92 ALA A O 1
ATOM 757 N N . GLN A 1 93 ? 4.050 -3.218 5.863 1.00 98.19 93 GLN A N 1
ATOM 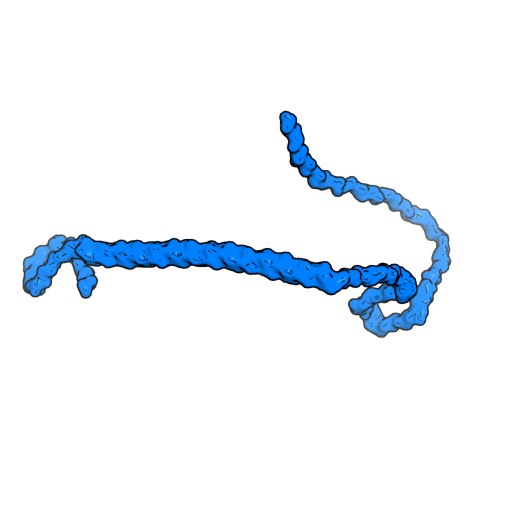758 C CA . GLN A 1 93 ? 4.337 -2.943 7.273 1.00 98.19 93 GLN A CA 1
ATOM 759 C C . GLN A 1 93 ? 3.355 -1.914 7.841 1.00 98.19 93 GLN A C 1
ATOM 761 O O . GLN A 1 93 ? 2.651 -2.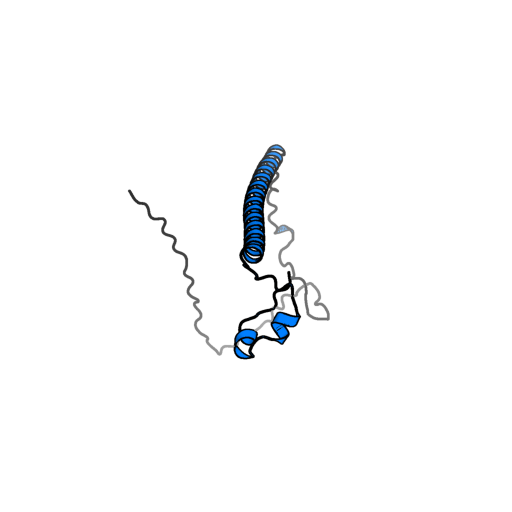215 8.803 1.00 98.19 93 GLN A O 1
ATOM 766 N N . ARG A 1 94 ? 3.160 -0.778 7.156 1.00 97.69 94 ARG A N 1
ATOM 767 C CA . ARG A 1 94 ? 2.188 0.251 7.571 1.00 97.69 94 ARG A CA 1
ATOM 768 C C . ARG A 1 94 ? 0.765 -0.301 7.721 1.00 97.69 94 ARG A C 1
ATOM 770 O O . ARG A 1 94 ? 0.028 0.074 8.634 1.00 97.69 94 ARG A O 1
ATOM 777 N N . MET A 1 95 ? 0.344 -1.187 6.816 1.00 97.88 95 MET A N 1
ATOM 778 C CA . MET A 1 95 ? -0.985 -1.806 6.882 1.00 97.88 95 MET A CA 1
ATOM 779 C C . MET A 1 95 ? -1.104 -2.820 8.025 1.00 97.88 95 MET A C 1
ATOM 781 O O . MET A 1 95 ? -2.156 -2.876 8.666 1.00 97.88 95 MET A O 1
ATOM 785 N N . LYS A 1 96 ? -0.045 -3.593 8.300 1.00 97.69 96 LYS A N 1
ATOM 786 C CA . LYS A 1 96 ? 0.014 -4.521 9.440 1.00 97.69 96 LYS A CA 1
ATOM 787 C C . LYS A 1 96 ? -0.060 -3.770 10.766 1.00 97.69 96 LYS A C 1
ATOM 789 O O . LYS A 1 96 ? -0.948 -4.065 11.557 1.00 97.69 96 LYS A O 1
ATOM 794 N N . GLU A 1 97 ? 0.743 -2.727 10.950 1.00 97.44 97 GLU A N 1
ATOM 795 C CA . GLU A 1 97 ? 0.720 -1.894 12.162 1.00 97.44 97 GLU A CA 1
ATOM 796 C C . GLU A 1 97 ? -0.658 -1.267 12.403 1.00 97.44 97 GLU A C 1
ATOM 798 O O . GLU A 1 97 ? -1.192 -1.289 13.514 1.00 97.44 97 GLU A O 1
ATOM 803 N N . LYS A 1 98 ? -1.296 -0.742 11.345 1.00 98.00 98 LYS A N 1
ATOM 804 C CA . LYS A 1 98 ? -2.658 -0.198 11.440 1.00 98.00 98 LYS A CA 1
ATOM 805 C C . LYS A 1 98 ? -3.665 -1.267 11.871 1.00 98.00 98 LYS A C 1
ATOM 807 O O . LYS A 1 98 ? -4.572 -0.968 12.653 1.00 98.00 98 LYS A O 1
ATOM 812 N N . ARG A 1 99 ? -3.522 -2.492 11.362 1.00 97.56 99 ARG A N 1
ATOM 813 C CA . ARG A 1 99 ? -4.376 -3.627 11.722 1.00 97.56 99 ARG A CA 1
ATOM 814 C C . ARG A 1 99 ? -4.166 -4.037 13.175 1.00 97.56 99 ARG A C 1
ATOM 816 O O . ARG A 1 99 ? -5.145 -4.102 13.910 1.00 97.56 99 ARG A O 1
ATOM 823 N N . GLU A 1 100 ? -2.923 -4.235 13.595 1.00 97.62 100 GLU A N 1
ATOM 824 C CA . GLU A 1 100 ? -2.565 -4.601 14.969 1.00 97.62 100 GLU A CA 1
ATOM 825 C C . GLU A 1 100 ? -3.056 -3.548 15.965 1.00 97.62 100 GLU A C 1
ATOM 827 O O . GLU A 1 100 ? -3.733 -3.878 16.938 1.00 97.62 100 GLU A O 1
ATOM 832 N N . ARG A 1 101 ? -2.851 -2.258 15.669 1.00 97.50 101 ARG A N 1
ATOM 833 C CA . ARG A 1 101 ? -3.402 -1.157 16.472 1.00 97.50 101 ARG A CA 1
ATOM 834 C C . ARG A 1 101 ? -4.928 -1.220 16.562 1.00 97.50 101 ARG A C 1
ATOM 836 O O . ARG A 1 101 ? -5.495 -0.989 17.629 1.00 97.50 101 ARG A O 1
ATOM 843 N N . GLY A 1 102 ? -5.604 -1.513 15.451 1.00 97.44 102 GLY A N 1
ATOM 844 C CA . GLY A 1 102 ? -7.056 -1.681 15.410 1.00 97.44 102 GLY A CA 1
ATOM 845 C C . GLY A 1 102 ? -7.540 -2.847 16.275 1.00 97.44 102 GLY A C 1
ATOM 846 O O . GLY A 1 102 ? -8.503 -2.697 17.026 1.00 97.44 102 GLY A O 1
ATOM 847 N N . GLU A 1 103 ? -6.850 -3.983 16.213 1.00 97.31 103 GLU A N 1
ATOM 848 C CA . GLU A 1 103 ? -7.158 -5.180 16.998 1.00 97.31 103 GLU A CA 1
ATOM 849 C C . GLU A 1 103 ? -6.908 -4.962 18.496 1.00 97.31 103 GLU A C 1
ATOM 851 O O . GLU A 1 103 ? -7.769 -5.307 19.306 1.00 97.31 103 GLU A O 1
ATOM 856 N N . LEU A 1 104 ? -5.800 -4.316 18.872 1.00 96.94 104 LEU A N 1
ATOM 857 C CA . LEU A 1 104 ? -5.504 -3.948 20.261 1.00 96.94 104 LEU A CA 1
ATOM 858 C C . LEU A 1 104 ? -6.550 -2.982 20.827 1.00 96.94 104 LEU A C 1
ATOM 860 O O . LEU A 1 104 ? -7.062 -3.191 21.925 1.00 96.94 104 LEU A O 1
ATOM 864 N N . ASN A 1 105 ? -6.929 -1.956 20.060 1.00 96.56 105 ASN A N 1
ATOM 865 C CA . ASN A 1 105 ? -7.975 -1.018 20.468 1.00 96.56 105 ASN A CA 1
ATOM 866 C C . ASN A 1 105 ? -9.336 -1.705 20.624 1.00 96.56 105 ASN A C 1
ATOM 868 O O . ASN A 1 105 ? -10.088 -1.366 21.538 1.00 96.56 105 ASN A O 1
ATOM 872 N N . ARG A 1 106 ? -9.660 -2.663 19.747 1.00 95.38 106 ARG A N 1
ATOM 873 C CA . ARG A 1 106 ? -10.895 -3.447 19.845 1.00 95.38 106 ARG A CA 1
ATOM 874 C C . ARG A 1 106 ? -10.902 -4.301 21.113 1.00 95.38 106 ARG A C 1
ATOM 876 O O . ARG A 1 106 ? -11.847 -4.185 21.884 1.00 95.38 106 ARG A O 1
ATOM 883 N N . LYS A 1 107 ? -9.824 -5.047 21.379 1.00 95.44 107 LYS A N 1
ATOM 884 C CA . LYS A 1 107 ? -9.668 -5.842 22.611 1.00 95.44 107 LYS A CA 1
ATOM 885 C C . LYS A 1 107 ? -9.777 -4.975 23.864 1.00 95.44 107 LYS A C 1
ATOM 887 O O . LYS A 1 107 ? -10.560 -5.275 24.756 1.00 95.44 107 LYS A O 1
ATOM 892 N N . ARG A 1 108 ? -9.086 -3.829 23.893 1.00 94.75 108 ARG A N 1
ATOM 893 C CA . ARG A 1 108 ? -9.167 -2.883 25.016 1.00 94.75 108 ARG A CA 1
ATOM 894 C C . ARG A 1 108 ? -10.585 -2.350 25.215 1.00 94.75 108 ARG A C 1
ATOM 896 O O . ARG A 1 108 ? -11.009 -2.171 26.351 1.00 94.75 108 ARG A O 1
ATOM 903 N N . ARG A 1 109 ? -11.326 -2.087 24.133 1.00 93.88 109 ARG A N 1
ATOM 904 C CA . ARG A 1 109 ? -12.730 -1.662 24.217 1.00 93.88 109 ARG A CA 1
ATOM 905 C C . ARG A 1 109 ? -13.614 -2.770 24.782 1.00 93.88 109 ARG A C 1
ATOM 907 O O . ARG A 1 109 ? -14.428 -2.473 25.645 1.00 93.88 109 ARG A O 1
ATOM 914 N N . GLU A 1 110 ? -13.438 -4.008 24.333 1.00 91.19 110 GLU A N 1
ATOM 915 C CA . GLU A 1 110 ? -14.175 -5.174 24.837 1.00 91.19 110 GLU A CA 1
ATOM 916 C C . GLU A 1 110 ? -13.895 -5.404 26.330 1.00 91.19 110 GLU A C 1
ATOM 918 O O . GLU A 1 110 ? -14.825 -5.526 27.123 1.00 91.19 110 GLU A O 1
ATOM 923 N N . GLU A 1 111 ? -12.630 -5.365 26.750 1.00 89.44 111 GLU A N 1
ATOM 924 C CA . GLU A 1 111 ? -12.242 -5.489 28.160 1.00 89.44 111 GLU A CA 1
ATOM 925 C C . GLU A 1 111 ? -12.757 -4.329 29.013 1.00 89.44 111 GLU A C 1
ATOM 927 O O . GLU A 1 111 ? -13.265 -4.547 30.112 1.00 89.44 111 GLU A O 1
ATOM 932 N N . ASN A 1 112 ? -12.654 -3.093 28.518 1.00 89.25 112 ASN A N 1
ATOM 933 C CA . ASN A 1 112 ? -13.203 -1.932 29.208 1.00 89.25 112 ASN A CA 1
ATOM 934 C C . ASN A 1 112 ? -14.718 -2.039 29.328 1.00 89.25 112 ASN A C 1
ATOM 936 O O . ASN A 1 112 ? -15.241 -1.722 30.385 1.00 89.25 112 ASN A O 1
ATOM 940 N N . GLN A 1 113 ? -15.414 -2.520 28.295 1.00 85.31 113 GLN A N 1
ATOM 941 C CA . GLN A 1 113 ? -16.854 -2.742 28.345 1.00 85.31 113 GLN A CA 1
ATOM 942 C C . GLN A 1 113 ? -17.206 -3.756 29.438 1.00 85.31 113 GLN A C 1
ATOM 944 O O . GLN A 1 113 ? -18.058 -3.455 30.270 1.00 85.31 113 GLN A O 1
ATOM 949 N N . ARG A 1 114 ? -16.483 -4.884 29.513 1.00 84.25 114 ARG A N 1
ATOM 950 C CA . ARG A 1 114 ? -16.634 -5.887 30.584 1.00 84.25 114 ARG A CA 1
ATOM 951 C C . ARG A 1 114 ? -16.346 -5.323 31.975 1.00 84.25 114 ARG A C 1
ATOM 953 O O . ARG A 1 114 ? -17.095 -5.597 32.901 1.00 84.25 114 ARG A O 1
ATOM 960 N N . LYS A 1 115 ? -15.291 -4.516 32.129 1.00 81.25 115 LYS A N 1
ATOM 961 C CA . LYS A 1 115 ? -14.923 -3.884 33.412 1.00 81.25 115 LYS A CA 1
ATOM 962 C C . LYS A 1 115 ? -15.886 -2.767 33.824 1.00 81.25 115 LYS A C 1
ATOM 964 O O . LYS A 1 115 ? -16.136 -2.584 35.008 1.00 81.25 115 LYS A O 1
ATOM 969 N N . SER A 1 116 ? -16.400 -2.008 32.856 1.00 80.56 116 SER A N 1
ATOM 970 C CA . SER A 1 116 ? -17.354 -0.909 33.065 1.00 80.56 116 SER A CA 1
ATOM 971 C C . SER A 1 116 ? -18.783 -1.390 33.303 1.00 80.56 116 SER A C 1
ATOM 973 O O . SER A 1 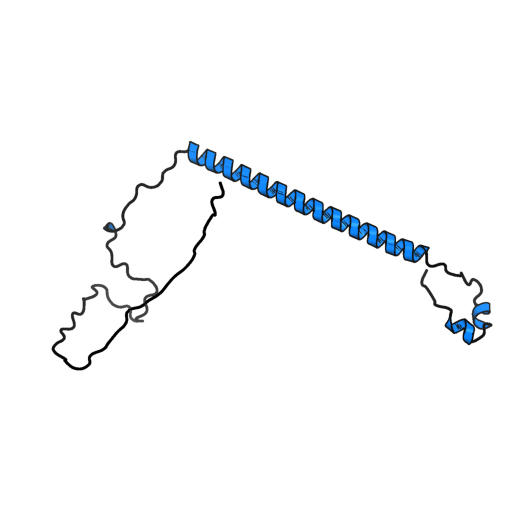116 ? -19.633 -0.596 33.699 1.00 80.56 116 SER A O 1
ATOM 975 N N . GLU A 1 117 ? -19.061 -2.675 33.068 1.00 77.69 117 GLU A N 1
ATOM 976 C CA . GLU A 1 117 ? -20.319 -3.311 33.438 1.00 77.69 117 GLU A CA 1
ATOM 977 C C . GLU A 1 117 ? -20.372 -3.388 34.976 1.00 77.69 117 GLU A C 1
ATOM 979 O O . GLU A 1 117 ? -19.949 -4.361 35.595 1.00 77.69 117 GLU A O 1
ATOM 984 N N . VAL A 1 118 ? -20.824 -2.302 35.617 1.00 74.00 118 VAL A N 1
ATOM 985 C CA . VAL A 1 118 ? -20.995 -2.215 37.075 1.00 74.00 118 VAL A CA 1
ATOM 986 C C . VAL A 1 118 ? -22.135 -3.151 37.479 1.00 74.00 118 VAL A C 1
ATOM 988 O O . VAL A 1 118 ? -23.308 -2.776 37.483 1.00 74.00 118 VAL A O 1
ATOM 991 N N . VAL A 1 119 ? -21.792 -4.401 37.787 1.00 76.12 119 VAL A N 1
ATOM 992 C CA . VAL A 1 119 ? -22.753 -5.428 38.202 1.00 76.12 119 VAL A CA 1
ATOM 993 C C . VAL A 1 119 ? -22.964 -5.415 39.713 1.00 76.12 119 VAL A C 1
ATOM 995 O O . VAL A 1 119 ? -22.028 -5.331 40.507 1.00 76.12 119 VAL A O 1
ATOM 998 N N . GLN A 1 120 ? -24.218 -5.557 40.137 1.00 77.69 120 GLN A N 1
ATOM 999 C CA . GLN A 1 120 ? -24.543 -5.819 41.536 1.00 77.69 120 GLN A CA 1
ATOM 1000 C C . GLN A 1 120 ? -24.486 -7.330 41.787 1.00 77.69 120 GLN A C 1
ATOM 1002 O O . GLN A 1 120 ? -25.342 -8.078 41.315 1.00 77.69 120 GLN A O 1
ATOM 1007 N N . VAL A 1 121 ? -23.488 -7.797 42.544 1.00 81.44 121 VAL A N 1
ATOM 1008 C CA . VAL A 1 121 ? -23.349 -9.224 42.884 1.00 81.44 121 VAL A CA 1
ATOM 1009 C C . VAL A 1 121 ? -24.442 -9.636 43.876 1.00 81.44 121 VAL A C 1
ATOM 1011 O O . VAL A 1 121 ? -24.392 -9.303 45.063 1.00 81.44 121 VAL A O 1
ATOM 1014 N N . ILE A 1 122 ? -25.436 -10.399 43.413 1.00 81.75 122 ILE A N 1
ATOM 1015 C CA . ILE A 1 122 ? -26.497 -10.943 44.271 1.00 81.75 122 ILE A CA 1
ATOM 1016 C C . ILE A 1 122 ? -26.025 -12.268 44.881 1.00 81.75 122 ILE A C 1
ATOM 1018 O O . ILE A 1 122 ? -26.189 -13.332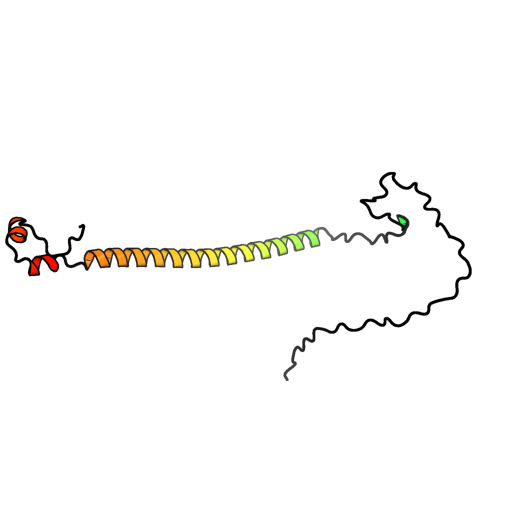 44.294 1.00 81.75 122 ILE A O 1
ATOM 1022 N N . LYS A 1 123 ? -25.454 -12.210 46.089 1.00 81.94 123 LYS A N 1
ATOM 1023 C CA . LYS A 1 123 ? -24.952 -13.400 46.809 1.00 81.94 123 LYS A CA 1
ATOM 1024 C C . LYS A 1 123 ? -26.065 -14.301 47.361 1.00 81.94 123 LYS A C 1
ATOM 1026 O O . LYS A 1 123 ? -25.886 -15.506 47.479 1.00 81.94 123 LYS A O 1
ATOM 1031 N N . ASN A 1 124 ? -27.217 -13.725 47.712 1.00 89.44 124 ASN A N 1
ATOM 1032 C CA . ASN A 1 124 ? -28.329 -14.458 48.319 1.00 89.44 124 ASN A CA 1
ATOM 1033 C C . ASN A 1 124 ? -29.467 -14.680 47.312 1.00 89.44 124 ASN A C 1
ATOM 1035 O O . ASN A 1 124 ? -30.202 -13.752 46.966 1.00 89.44 124 ASN A O 1
ATOM 1039 N N . THR A 1 125 ? -29.657 -15.929 46.893 1.00 84.94 125 THR A N 1
ATOM 1040 C CA . THR A 1 125 ? -30.689 -16.330 45.923 1.00 84.94 125 THR A CA 1
ATOM 1041 C C . THR A 1 125 ? -32.113 -16.251 46.480 1.00 84.94 125 THR A C 1
ATOM 1043 O O . THR A 1 125 ? -33.058 -16.024 45.721 1.00 84.94 125 THR A O 1
ATOM 1046 N N . ALA A 1 126 ? -32.293 -16.345 47.802 1.00 89.06 126 ALA A N 1
ATOM 1047 C CA . ALA A 1 126 ? -33.594 -16.157 48.440 1.00 89.06 126 ALA A CA 1
ATOM 1048 C C . ALA A 1 126 ? -34.093 -14.709 48.306 1.00 89.06 126 ALA A C 1
ATOM 1050 O O . ALA A 1 126 ? -35.300 -14.476 48.316 1.00 89.06 126 ALA A O 1
ATOM 1051 N N . LYS A 1 127 ? -33.191 -13.733 48.119 1.00 85.94 127 LYS A N 1
ATOM 1052 C CA . LYS A 1 127 ? -33.559 -12.332 47.871 1.00 85.94 127 LYS A CA 1
ATOM 1053 C C . LYS A 1 127 ? -34.315 -12.179 46.551 1.00 85.94 127 LYS A C 1
ATOM 1055 O O . LYS A 1 127 ? -35.379 -11.578 46.548 1.00 85.94 127 LYS A O 1
ATOM 1060 N N . ILE A 1 128 ? -33.829 -12.793 45.469 1.00 87.31 128 ILE A N 1
ATOM 1061 C CA . ILE A 1 128 ? -34.484 -12.766 44.146 1.00 87.31 128 ILE A CA 1
ATOM 1062 C C . ILE A 1 128 ? -35.889 -13.371 44.237 1.00 87.31 128 ILE A C 1
ATOM 1064 O O . ILE A 1 128 ? -36.849 -12.796 43.734 1.00 87.31 128 ILE A O 1
ATOM 1068 N N . LYS A 1 129 ? -36.027 -14.495 44.951 1.00 88.25 129 LYS A N 1
ATOM 1069 C CA . LYS A 1 129 ? -37.316 -15.180 45.137 1.00 88.25 129 LYS A CA 1
ATOM 1070 C C . LYS A 1 129 ? -38.337 -14.365 45.943 1.00 88.25 129 LYS A C 1
ATOM 1072 O O . LYS A 1 129 ? -39.531 -14.588 45.795 1.00 88.25 129 LYS A O 1
ATOM 1077 N N . ARG A 1 130 ? -37.881 -13.424 46.779 1.00 91.00 130 ARG A N 1
ATOM 1078 C CA . ARG A 1 130 ? -38.730 -12.550 47.610 1.00 91.00 130 ARG A CA 1
ATOM 1079 C C . ARG A 1 130 ? -39.049 -11.199 46.955 1.00 91.00 130 ARG A C 1
ATOM 1081 O O . ARG A 1 130 ? -39.849 -10.442 47.495 1.00 91.00 130 ARG A O 1
ATOM 1088 N N . MET A 1 131 ? -38.427 -10.869 45.822 1.00 91.81 131 MET A N 1
ATOM 1089 C CA . MET A 1 131 ? -38.634 -9.588 45.141 1.00 91.81 131 MET A CA 1
ATOM 1090 C C . MET A 1 131 ? -39.966 -9.527 44.392 1.00 91.81 131 MET A C 1
ATOM 1092 O O . MET A 1 131 ? -40.495 -10.525 43.903 1.00 91.81 131 MET A O 1
ATOM 1096 N N . LYS A 1 132 ? -40.497 -8.310 44.240 1.00 94.56 132 LYS A N 1
ATOM 1097 C CA . LYS A 1 132 ? -41.751 -8.079 43.517 1.00 94.56 132 LYS A CA 1
ATOM 1098 C C . LYS A 1 132 ? -41.543 -8.261 42.010 1.00 94.56 132 LYS A C 1
ATOM 1100 O O . LYS A 1 132 ? -40.536 -7.825 41.453 1.00 94.56 132 LYS A O 1
ATOM 1105 N N . LYS A 1 133 ? -42.555 -8.793 41.311 1.00 93.31 133 LYS A N 1
ATOM 1106 C CA . LYS A 1 133 ? -42.519 -9.088 39.860 1.00 93.31 133 LYS A CA 1
ATOM 1107 C C . LYS A 1 133 ? -42.076 -7.910 38.976 1.00 93.31 133 LYS A C 1
ATOM 1109 O O . LYS A 1 133 ? -41.493 -8.140 37.926 1.00 93.31 133 LYS A O 1
ATOM 1114 N N . LYS A 1 134 ? -42.334 -6.656 39.374 1.00 93.69 134 LYS A N 1
ATOM 1115 C CA . LYS A 1 134 ? -41.865 -5.464 38.636 1.00 93.69 134 LYS A CA 1
ATOM 1116 C C . LYS A 1 134 ? -40.346 -5.261 38.731 1.00 93.69 134 LYS A C 1
ATOM 1118 O O . LYS A 1 134 ? -39.746 -4.898 37.734 1.00 93.69 134 LYS A O 1
ATOM 1123 N N . GLN A 1 135 ? -39.732 -5.544 39.881 1.00 88.06 135 GLN A N 1
ATOM 1124 C CA . GLN A 1 135 ? -38.287 -5.374 40.088 1.00 88.06 135 GLN A CA 1
ATOM 1125 C C . GLN A 1 135 ? -37.477 -6.459 39.367 1.00 88.06 135 GLN A C 1
ATOM 1127 O O . GLN A 1 135 ? -36.396 -6.186 38.862 1.00 88.06 135 GLN A O 1
ATOM 1132 N N . LEU A 1 136 ? -38.026 -7.674 39.258 1.00 90.19 136 LEU A N 1
ATOM 1133 C CA . LEU A 1 136 ? -37.400 -8.776 38.518 1.00 90.19 136 LEU A CA 1
ATOM 1134 C C . LEU A 1 136 ? -37.251 -8.493 37.015 1.00 90.19 136 LEU A C 1
ATOM 1136 O O . LEU A 1 136 ? -36.365 -9.056 36.388 1.00 90.19 136 LEU A O 1
ATOM 1140 N N . ARG A 1 137 ? -38.084 -7.614 36.439 1.00 89.94 137 ARG A N 1
ATOM 1141 C CA . ARG A 1 137 ? -38.012 -7.243 35.013 1.00 89.94 137 ARG A CA 1
ATOM 1142 C C . ARG A 1 137 ? -36.795 -6.380 34.674 1.00 89.94 137 ARG A C 1
ATOM 1144 O O . ARG A 1 137 ? -36.425 -6.316 33.513 1.00 89.94 137 ARG A O 1
ATOM 1151 N N . THR A 1 138 ? -36.205 -5.716 35.665 1.00 85.88 138 THR A N 1
ATOM 1152 C CA . THR A 1 138 ? -35.037 -4.835 35.493 1.00 85.88 138 THR A CA 1
ATOM 1153 C C . THR A 1 138 ? -33.715 -5.588 35.674 1.00 85.88 138 THR A C 1
ATOM 1155 O O . THR A 1 138 ? -32.661 -5.073 35.323 1.00 85.88 138 THR A O 1
ATOM 1158 N N . ILE A 1 139 ? -33.747 -6.801 36.236 1.00 85.19 139 ILE A N 1
ATOM 1159 C CA . ILE A 1 139 ? -32.545 -7.602 36.474 1.00 85.19 139 ILE A CA 1
ATOM 1160 C C . ILE A 1 139 ? -32.203 -8.373 35.200 1.00 85.19 139 ILE A C 1
ATOM 1162 O O . ILE A 1 139 ? -32.956 -9.246 34.777 1.00 85.19 139 ILE A O 1
ATOM 1166 N N . GLU A 1 140 ? -31.028 -8.108 34.637 1.00 84.19 140 GLU A N 1
ATOM 1167 C CA . GLU A 1 140 ? -30.457 -8.893 33.546 1.00 84.19 140 GLU A CA 1
ATOM 1168 C C . GLU A 1 140 ? -29.330 -9.784 34.069 1.00 84.19 140 GLU A C 1
ATOM 1170 O O . GLU A 1 140 ? -28.449 -9.338 34.807 1.00 84.19 140 GLU A O 1
ATOM 1175 N N . LYS A 1 141 ? -29.339 -11.064 33.684 1.00 83.81 141 LYS A N 1
ATOM 1176 C CA . LYS A 1 141 ? -28.251 -11.981 34.026 1.00 83.81 141 LYS A CA 1
ATOM 1177 C C . LYS A 1 141 ? -27.111 -11.786 33.032 1.00 83.81 141 LYS A C 1
ATOM 1179 O O . LYS A 1 141 ? -27.238 -12.144 31.865 1.00 83.81 141 LYS A O 1
ATOM 1184 N N . ARG A 1 142 ? -25.990 -11.251 33.508 1.00 78.50 142 ARG A N 1
ATOM 1185 C CA . ARG A 1 142 ? -24.747 -11.137 32.740 1.00 78.50 142 ARG A CA 1
ATOM 1186 C C . ARG A 1 142 ? -23.820 -12.279 33.147 1.00 78.50 142 ARG A C 1
ATOM 1188 O O . ARG A 1 142 ? -23.675 -12.553 34.336 1.00 78.50 142 ARG A O 1
ATOM 1195 N N . ALA A 1 143 ? -23.278 -13.005 32.169 1.00 65.12 143 ALA A N 1
ATOM 1196 C CA . ALA A 1 143 ? -22.277 -14.033 32.433 1.00 65.12 143 ALA A CA 1
ATOM 1197 C C . ALA A 1 143 ? -20.984 -13.323 32.848 1.00 65.12 143 ALA A C 1
ATOM 1199 O O . ALA A 1 143 ? -20.406 -12.593 32.041 1.00 65.12 143 ALA A O 1
ATOM 1200 N N . SER A 1 144 ? -20.629 -13.460 34.126 1.00 59.31 144 SER A N 1
ATOM 1201 C CA . SER A 1 144 ? -19.301 -13.122 34.644 1.00 59.31 144 SER A CA 1
ATOM 1202 C C . SER A 1 144 ? -18.297 -14.181 34.218 1.00 59.31 144 SER A C 1
ATOM 1204 O O . SER A 1 144 ? -18.704 -15.365 34.181 1.00 59.31 144 SER A O 1
#

InterPro domains:
  IPR005579 Cgr1-like [PF03879] (37-138)
  IPR026570 Coiled-coil domain-containing protein 86 [PTHR13557] (29-142)

Organism: NCBI:txid2664684

Secondary structure (DSSP, 8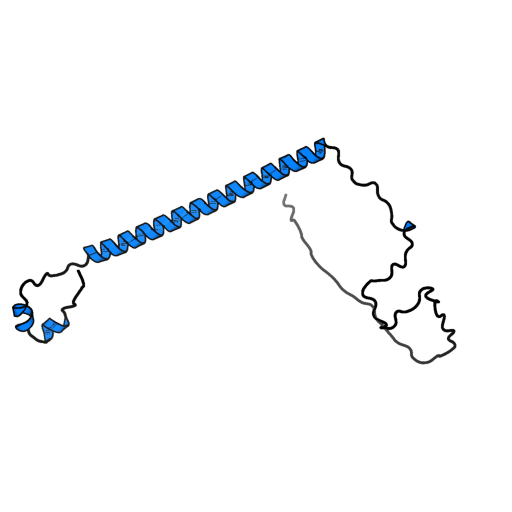-state):
-----------------------------------SSPPPTT---SS----S-GGGS--PPP----HHHHHHHHHHHHHHHHHHHHHHHHHHHHHHHHHHHHHHHHHHHHHHHHHH--------HHHHHHS-HHHHTT------

pLDDT: mean 77.04, std 20.97, range [29.95, 98.44]